Protein AF-A0A0G0FUD6-F1 (afdb_monomer_lite)

pLDDT: mean 80.54, std 16.47, range [39.62, 98.5]

Structure (mmCIF, N/CA/C/O backbone):
data_AF-A0A0G0FUD6-F1
#
_entry.id   AF-A0A0G0FUD6-F1
#
loop_
_atom_site.group_PDB
_atom_site.id
_atom_site.type_symbol
_atom_site.label_atom_id
_atom_site.label_alt_id
_atom_site.label_comp_id
_atom_site.label_asym_id
_atom_site.label_entity_id
_atom_site.label_seq_id
_atom_site.pdbx_PDB_ins_code
_atom_site.Cartn_x
_atom_site.Cartn_y
_atom_site.Cartn_z
_atom_site.occupancy
_atom_site.B_iso_or_equiv
_atom_site.auth_seq_id
_atom_site.auth_comp_id
_atom_site.auth_asym_id
_atom_site.auth_atom_id
_atom_site.pdbx_PDB_model_num
ATOM 1 N N . MET A 1 1 ? 39.508 23.503 26.042 1.00 62.53 1 MET A N 1
ATOM 2 C CA . MET A 1 1 ? 38.423 24.237 25.347 1.00 62.53 1 MET A CA 1
ATOM 3 C C . MET A 1 1 ? 38.529 25.715 25.708 1.00 62.53 1 MET A C 1
ATOM 5 O O . MET A 1 1 ? 38.562 26.025 26.890 1.00 62.53 1 MET A O 1
ATOM 9 N N . ASN A 1 2 ? 38.678 26.615 24.729 1.00 84.50 2 ASN A N 1
ATOM 10 C CA . ASN A 1 2 ? 38.959 28.038 24.988 1.00 84.50 2 ASN A CA 1
ATOM 11 C C . ASN A 1 2 ? 37.760 28.713 25.673 1.00 84.50 2 ASN A C 1
ATOM 13 O O . ASN A 1 2 ? 36.621 28.435 25.298 1.00 84.50 2 ASN A O 1
ATOM 17 N N . ARG A 1 3 ? 38.000 29.630 26.624 1.00 86.50 3 ARG A N 1
ATOM 18 C CA . ARG A 1 3 ? 36.929 30.328 27.372 1.00 86.50 3 ARG A CA 1
ATOM 19 C C . ARG A 1 3 ? 35.904 31.017 26.458 1.00 86.50 3 ARG A C 1
ATOM 21 O O . ARG A 1 3 ? 34.719 31.019 26.762 1.00 86.50 3 ARG A O 1
ATOM 28 N N . ILE A 1 4 ? 36.350 31.485 25.292 1.00 86.94 4 ILE A N 1
ATOM 29 C CA . ILE A 1 4 ? 35.501 32.062 24.240 1.00 86.94 4 ILE A CA 1
ATOM 30 C C . ILE A 1 4 ? 34.538 31.015 23.651 1.00 86.94 4 ILE A C 1
ATOM 32 O O . ILE A 1 4 ? 33.348 31.276 23.528 1.00 86.94 4 ILE A O 1
ATOM 36 N N . LYS A 1 5 ? 35.018 29.799 23.352 1.00 82.25 5 LYS A N 1
ATOM 37 C CA . LYS A 1 5 ? 34.173 28.713 22.821 1.00 82.25 5 LYS A CA 1
ATOM 38 C C . LYS A 1 5 ? 33.123 28.266 23.843 1.00 82.25 5 LYS A C 1
ATOM 40 O O . LYS A 1 5 ? 31.984 28.020 23.468 1.00 82.25 5 LYS A O 1
ATOM 45 N N . LEU A 1 6 ? 33.488 28.213 25.126 1.00 86.38 6 LEU A N 1
ATOM 46 C CA . LEU A 1 6 ? 32.552 27.874 26.203 1.00 86.38 6 LEU A CA 1
ATOM 47 C C . LEU A 1 6 ? 31.465 28.948 26.377 1.00 86.38 6 LEU A C 1
ATOM 49 O O . LEU A 1 6 ? 30.298 28.614 26.548 1.00 86.38 6 LEU A O 1
ATOM 53 N N . SER A 1 7 ? 31.831 30.229 26.272 1.00 85.31 7 SER A N 1
ATOM 54 C CA . SER A 1 7 ? 30.878 31.342 26.367 1.00 85.31 7 SER A CA 1
ATOM 55 C C . SER A 1 7 ? 29.882 31.366 25.201 1.00 85.31 7 SER A C 1
ATOM 57 O O . SER A 1 7 ? 28.694 31.575 25.430 1.00 85.31 7 SER A O 1
ATOM 59 N N . ILE A 1 8 ? 30.330 31.063 23.976 1.00 90.00 8 ILE A N 1
ATOM 60 C CA . ILE A 1 8 ? 29.449 30.960 22.800 1.00 90.00 8 ILE A CA 1
ATOM 61 C C . ILE A 1 8 ? 28.451 29.803 22.958 1.00 90.00 8 ILE A C 1
ATOM 63 O O . ILE A 1 8 ? 27.266 29.972 22.684 1.00 90.00 8 ILE A O 1
ATOM 67 N N . ILE A 1 9 ? 28.904 28.643 23.443 1.00 90.81 9 ILE A N 1
ATOM 68 C CA . ILE A 1 9 ? 28.031 27.479 23.663 1.00 90.81 9 ILE A CA 1
ATOM 69 C C . ILE A 1 9 ? 26.955 27.790 24.712 1.00 90.81 9 ILE A C 1
ATOM 71 O O . ILE A 1 9 ? 25.780 27.514 24.478 1.00 90.81 9 ILE A O 1
ATOM 75 N N . LEU A 1 10 ? 27.332 28.412 25.834 1.00 89.25 10 LEU A N 1
ATOM 76 C CA . LEU A 1 10 ? 26.381 28.807 26.879 1.00 89.25 10 LEU A CA 1
ATOM 77 C C . LEU A 1 10 ? 25.371 29.849 26.381 1.00 89.25 10 LEU A C 1
ATOM 79 O O . LEU A 1 10 ? 24.198 29.781 26.741 1.00 89.25 10 LEU A O 1
ATOM 83 N N . PHE A 1 11 ? 25.797 30.769 25.514 1.00 91.69 11 PHE A N 1
ATOM 84 C CA . PHE A 1 11 ? 24.904 31.750 24.903 1.00 91.69 11 PHE A CA 1
ATOM 85 C C . PHE A 1 11 ? 23.872 31.094 23.970 1.00 91.69 11 PHE A C 1
ATOM 87 O O . PHE A 1 11 ? 22.687 31.414 24.044 1.00 91.69 11 PHE A O 1
ATOM 94 N N . ILE A 1 12 ? 24.288 30.126 23.145 1.00 91.31 12 ILE A N 1
ATOM 95 C CA . ILE A 1 12 ? 23.383 29.381 22.250 1.00 91.31 12 ILE A CA 1
ATOM 96 C C . ILE A 1 12 ? 22.391 28.523 23.056 1.00 91.31 12 ILE A C 1
ATOM 98 O O . ILE A 1 12 ? 21.197 28.507 22.752 1.00 91.31 12 ILE A O 1
ATOM 102 N N . LEU A 1 13 ? 22.853 27.853 24.117 1.00 88.00 13 LEU A N 1
ATOM 103 C CA . LEU A 1 13 ? 21.988 27.103 25.040 1.00 88.00 13 LEU A CA 1
ATOM 104 C C . LEU A 1 13 ? 20.967 28.012 25.743 1.00 88.00 13 LEU A C 1
ATOM 106 O O . LEU A 1 13 ? 19.797 27.654 25.856 1.00 88.00 13 LEU A O 1
ATOM 110 N N . GLY A 1 14 ? 21.375 29.213 26.157 1.00 90.00 14 GLY A N 1
ATOM 111 C CA . GLY A 1 14 ? 20.461 30.200 26.736 1.00 90.00 14 GLY A CA 1
ATOM 112 C C . GLY A 1 14 ? 19.408 30.688 25.737 1.00 90.00 14 GLY A C 1
ATOM 113 O O . GLY A 1 14 ? 18.220 30.735 26.058 1.00 90.00 14 GLY A O 1
ATOM 114 N N . LEU A 1 15 ? 19.825 30.999 24.505 1.00 89.44 15 LEU A N 1
ATOM 115 C CA . LEU A 1 15 ? 18.929 31.505 23.463 1.00 89.44 15 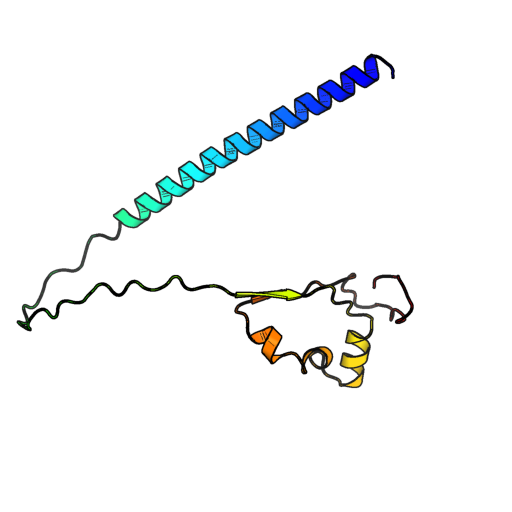LEU A CA 1
ATOM 116 C C . LEU A 1 15 ? 17.898 30.451 23.032 1.00 89.44 15 LEU A C 1
ATOM 118 O O . LEU A 1 15 ? 16.720 30.765 22.875 1.00 89.44 15 LEU A O 1
ATOM 122 N N . THR A 1 16 ? 18.321 29.193 22.889 1.00 85.62 16 THR A N 1
ATOM 123 C CA . THR A 1 16 ? 17.417 28.082 22.542 1.00 85.62 16 THR A CA 1
ATOM 124 C C . THR A 1 16 ? 16.378 27.826 23.632 1.00 85.62 16 THR A C 1
ATOM 126 O O . THR A 1 16 ? 15.201 27.645 23.318 1.00 85.62 16 THR A O 1
ATOM 129 N N . CYS A 1 17 ? 16.769 27.902 24.907 1.00 87.19 17 CYS A N 1
ATOM 130 C CA . CYS A 1 17 ? 15.845 27.756 26.032 1.00 87.19 17 CYS A CA 1
ATOM 131 C C . CYS A 1 17 ? 14.804 28.892 26.079 1.00 87.19 17 CYS A C 1
ATOM 133 O O . CYS A 1 17 ? 13.611 28.642 26.260 1.00 87.19 17 CYS A O 1
ATOM 135 N N . LEU A 1 18 ? 15.229 30.136 25.824 1.00 90.12 18 LEU A N 1
ATOM 136 C CA . LEU A 1 18 ? 14.340 31.303 25.802 1.00 90.12 18 LEU A CA 1
ATOM 137 C C . LEU A 1 18 ? 13.295 31.221 24.676 1.00 90.12 18 LEU A C 1
ATOM 139 O O . LEU A 1 18 ? 12.115 31.493 24.902 1.00 90.12 18 LEU A O 1
ATOM 143 N N . VAL A 1 19 ? 13.712 30.818 23.471 1.00 86.75 19 VAL A N 1
ATOM 144 C CA . VAL A 1 19 ? 12.794 30.635 22.333 1.00 86.75 19 VAL A CA 1
ATOM 145 C C . VAL A 1 19 ? 11.806 29.500 22.613 1.00 86.75 19 VAL A C 1
ATOM 147 O O . VAL A 1 19 ? 10.613 29.663 22.356 1.00 86.75 19 VAL A O 1
ATOM 150 N N . GLY A 1 20 ? 12.268 28.386 23.193 1.00 80.50 20 GLY A N 1
ATOM 151 C CA . GLY A 1 20 ? 11.404 27.268 23.586 1.00 80.50 20 GLY A CA 1
ATOM 152 C C . GLY A 1 20 ? 10.320 27.677 24.588 1.00 80.50 20 GLY A C 1
ATOM 153 O O . GLY A 1 20 ? 9.145 27.374 24.379 1.00 80.50 20 GLY A O 1
ATOM 154 N N . ALA A 1 21 ? 10.686 28.441 25.622 1.00 81.00 21 ALA A N 1
ATOM 155 C CA . ALA A 1 21 ? 9.734 28.956 26.607 1.00 81.00 21 ALA A CA 1
ATOM 156 C C . ALA A 1 21 ? 8.683 29.891 25.978 1.00 81.00 21 ALA A C 1
ATOM 158 O O . ALA A 1 21 ? 7.504 29.816 26.321 1.00 81.00 21 ALA A O 1
ATOM 159 N N . LEU A 1 22 ? 9.080 30.732 25.015 1.00 82.44 22 LEU A N 1
ATOM 160 C CA . LEU A 1 22 ? 8.158 31.638 24.323 1.00 82.44 22 LEU A CA 1
ATOM 161 C C . LEU A 1 22 ? 7.159 30.890 23.422 1.00 82.44 22 LEU A C 1
ATOM 163 O O . LEU A 1 22 ? 5.999 31.291 23.320 1.00 82.44 22 LEU A O 1
ATOM 167 N N . VAL A 1 23 ? 7.592 29.807 22.769 1.00 81.00 23 VAL A N 1
ATOM 168 C CA . VAL A 1 23 ? 6.718 28.966 21.933 1.00 81.00 23 VAL A CA 1
ATOM 169 C C . VAL A 1 23 ? 5.691 28.224 22.790 1.00 81.00 23 VAL A C 1
ATOM 171 O O . VAL A 1 23 ? 4.512 28.218 22.435 1.00 81.00 23 VAL A O 1
ATOM 174 N N . LEU A 1 24 ? 6.108 27.674 23.933 1.00 75.38 24 LEU A N 1
ATOM 175 C CA . LEU A 1 24 ? 5.204 27.010 24.880 1.00 75.38 24 LEU A CA 1
ATOM 176 C C . LEU A 1 24 ? 4.205 27.997 25.510 1.00 75.38 24 LEU A C 1
ATOM 178 O O . LEU A 1 24 ? 3.013 27.717 25.582 1.00 75.38 24 LEU A O 1
ATOM 182 N N . ALA A 1 25 ? 4.643 29.209 25.861 1.00 72.75 25 ALA A N 1
ATOM 183 C CA . ALA A 1 25 ? 3.728 30.238 26.363 1.00 72.75 25 ALA A CA 1
ATOM 184 C C . ALA A 1 25 ? 2.643 30.611 25.329 1.00 72.75 25 ALA A C 1
ATOM 186 O O . ALA A 1 25 ? 1.486 30.842 25.681 1.00 72.75 25 ALA A O 1
ATOM 187 N N . ARG A 1 26 ? 2.986 30.616 24.031 1.00 71.69 26 ARG A N 1
ATOM 188 C CA . ARG A 1 26 ? 2.014 30.857 22.952 1.00 71.69 26 ARG A CA 1
ATOM 189 C C . ARG A 1 26 ? 1.051 29.690 22.733 1.00 71.69 26 ARG A C 1
ATOM 1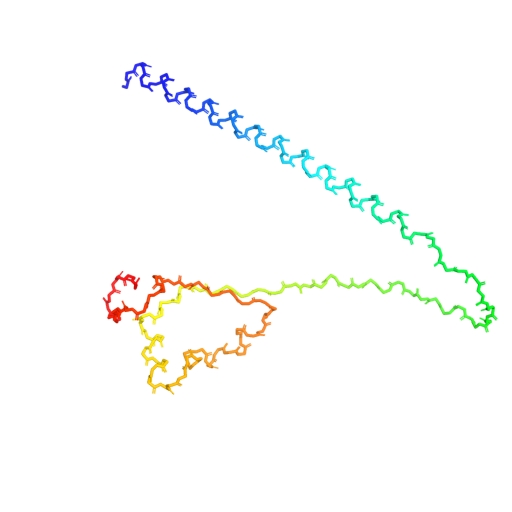91 O O . ARG A 1 26 ? -0.086 29.938 22.325 1.00 71.69 26 ARG A O 1
ATOM 198 N N . SER A 1 27 ? 1.469 28.444 22.974 1.00 66.50 27 SER A N 1
ATOM 199 C CA . SER A 1 27 ? 0.561 27.298 22.836 1.00 66.50 27 SER A CA 1
ATOM 200 C C . SER A 1 27 ? -0.549 27.329 23.881 1.00 66.50 27 SER A C 1
ATOM 202 O O . SER A 1 27 ? -1.707 27.097 23.533 1.00 66.50 27 SER A O 1
ATOM 204 N N . ASP A 1 28 ? -0.230 27.704 25.118 1.00 69.19 28 ASP A N 1
ATOM 205 C CA . ASP A 1 28 ? -1.204 27.720 26.213 1.00 69.19 28 ASP A CA 1
ATOM 206 C C . ASP A 1 28 ? -2.282 28.793 25.998 1.00 69.19 28 ASP A C 1
ATOM 208 O O . ASP A 1 28 ? -3.479 28.533 26.161 1.00 69.19 28 ASP A O 1
ATOM 212 N N . GLU A 1 29 ? -1.892 29.976 25.507 1.00 70.38 29 GLU A N 1
ATOM 213 C CA . GLU A 1 29 ? -2.842 31.024 25.117 1.00 70.38 29 GLU A CA 1
ATOM 214 C C . GLU A 1 29 ? -3.739 30.606 23.939 1.00 70.38 29 GLU A C 1
ATOM 216 O O . GLU A 1 29 ? -4.937 30.914 23.924 1.00 70.38 29 GLU A O 1
ATOM 221 N N . ALA A 1 30 ? -3.193 29.894 22.948 1.00 68.06 30 ALA A N 1
ATOM 222 C CA . ALA A 1 30 ? -3.964 29.406 21.805 1.00 68.06 30 ALA A CA 1
ATOM 223 C C . ALA A 1 30 ? -4.994 28.341 22.223 1.00 68.06 30 ALA A C 1
ATOM 225 O O . ALA A 1 30 ? -6.135 28.361 21.747 1.00 68.06 30 ALA A O 1
ATOM 226 N N . ILE A 1 31 ? -4.623 27.455 23.152 1.00 66.56 31 ILE A N 1
ATOM 227 C CA . ILE A 1 31 ? -5.514 26.437 23.722 1.00 66.56 31 ILE A CA 1
ATOM 228 C C . ILE A 1 31 ? -6.647 27.107 24.519 1.00 66.56 31 ILE A C 1
ATOM 230 O O . ILE A 1 31 ? -7.821 26.782 24.308 1.00 66.56 31 ILE A O 1
ATOM 234 N N . ALA A 1 32 ? -6.337 28.114 25.344 1.00 68.12 32 ALA A N 1
ATOM 235 C CA . ALA A 1 32 ? -7.341 28.855 26.114 1.00 68.12 32 ALA A CA 1
ATOM 236 C C . ALA A 1 32 ? -8.357 29.602 25.221 1.00 68.12 32 ALA A C 1
ATOM 238 O O . ALA A 1 32 ? -9.563 29.598 25.495 1.00 68.12 32 ALA A O 1
ATOM 239 N N . ARG A 1 33 ? -7.906 30.201 24.108 1.00 65.19 33 ARG A N 1
ATOM 240 C CA . ARG A 1 33 ? -8.799 30.865 23.134 1.00 65.19 33 ARG A CA 1
ATOM 241 C C . ARG A 1 33 ? -9.716 29.876 22.407 1.00 65.19 33 ARG A C 1
ATOM 243 O O . ARG A 1 33 ? -10.883 30.194 22.149 1.00 65.19 33 ARG A O 1
ATOM 250 N N . ARG A 1 34 ? -9.223 28.670 22.111 1.00 62.81 34 ARG A N 1
ATOM 251 C CA . ARG A 1 34 ? -10.000 27.614 21.444 1.00 62.81 34 ARG A CA 1
ATOM 252 C C . ARG A 1 34 ? -11.109 27.065 22.349 1.00 62.81 34 ARG A C 1
ATOM 254 O O . ARG A 1 34 ? -12.237 26.908 21.884 1.00 62.81 34 ARG A O 1
ATOM 261 N N . ALA A 1 35 ? -10.835 26.895 23.646 1.00 62.19 35 ALA A N 1
ATOM 262 C CA . ALA A 1 35 ? -11.835 26.477 24.633 1.00 62.19 35 ALA A CA 1
ATOM 263 C C . ALA A 1 35 ? -12.980 27.499 24.788 1.00 62.19 35 ALA A C 1
ATOM 265 O O . ALA A 1 35 ? -14.155 27.132 24.821 1.00 62.19 35 ALA A O 1
ATOM 266 N N . LYS A 1 36 ? -12.663 28.801 24.813 1.00 61.97 36 LYS A N 1
ATOM 267 C CA . LYS A 1 36 ? -13.673 29.866 24.965 1.00 61.97 36 LYS A CA 1
ATOM 268 C C . LYS A 1 36 ? -14.569 30.023 23.730 1.00 61.97 36 LYS A C 1
ATOM 270 O O . LYS A 1 36 ? -15.763 30.270 23.868 1.00 61.97 36 LYS A O 1
ATOM 275 N N . THR A 1 37 ? -14.007 29.827 22.535 1.00 58.31 37 THR A N 1
ATOM 276 C CA . THR A 1 37 ? -14.751 29.909 21.263 1.00 58.31 37 THR A CA 1
ATOM 277 C C . THR A 1 37 ? -15.731 28.742 21.103 1.00 58.31 37 THR A C 1
ATOM 279 O O . THR A 1 37 ? -16.861 28.950 20.670 1.00 58.31 37 THR A O 1
ATOM 282 N N . SER A 1 38 ? -15.345 27.532 21.529 1.00 57.69 38 SER A N 1
ATOM 283 C CA . SER A 1 38 ? -16.227 26.355 21.495 1.00 57.69 38 SER A CA 1
ATOM 284 C C . SER A 1 38 ? -17.450 26.508 22.408 1.00 57.69 38 SER A C 1
ATOM 286 O O . SER A 1 38 ? -18.539 26.074 22.047 1.00 57.69 38 SER A O 1
ATOM 288 N N . ASN A 1 39 ? -17.293 27.164 23.563 1.00 56.75 39 ASN A N 1
ATOM 289 C CA . ASN A 1 39 ? -18.396 27.371 24.504 1.00 56.75 39 ASN A CA 1
ATOM 290 C C . ASN A 1 39 ? -19.405 28.429 24.027 1.00 56.75 39 ASN A C 1
ATOM 292 O O . ASN A 1 39 ? -20.591 28.283 24.300 1.00 56.75 39 ASN A O 1
ATOM 296 N N . ASN A 1 40 ? -18.980 29.452 23.275 1.00 52.41 40 ASN A N 1
ATOM 297 C CA . ASN A 1 40 ? -19.908 30.457 22.738 1.00 52.41 40 ASN A CA 1
ATOM 298 C C . ASN A 1 40 ? -20.761 29.934 21.568 1.00 52.41 40 ASN A C 1
ATOM 300 O O . ASN A 1 40 ? -21.910 30.341 21.438 1.00 52.41 40 ASN A O 1
ATOM 304 N N . LEU A 1 41 ? -20.249 28.997 20.761 1.00 55.72 41 LEU A N 1
ATOM 305 C CA . LEU A 1 41 ? -21.004 28.388 19.654 1.00 55.72 41 LEU A CA 1
ATOM 306 C C . LEU A 1 41 ? -22.158 27.489 20.134 1.00 55.72 41 LEU A C 1
ATOM 308 O O . LEU A 1 41 ? -23.181 27.381 19.463 1.00 55.72 41 LEU A O 1
ATOM 312 N N . LEU A 1 42 ? -22.027 26.877 21.314 1.00 53.88 42 LEU A N 1
ATOM 313 C CA . LEU A 1 42 ? -23.074 26.033 21.905 1.00 53.88 42 LEU A CA 1
ATOM 314 C C . LEU A 1 42 ? -24.219 26.841 22.540 1.00 53.88 42 LEU A C 1
ATOM 316 O O . LEU A 1 42 ? -25.289 26.291 22.796 1.00 53.88 42 LEU A O 1
ATOM 320 N N . VAL A 1 43 ? -24.022 28.141 22.786 1.00 53.91 43 VAL A N 1
ATOM 321 C CA . VAL A 1 43 ? -25.041 29.011 23.400 1.00 53.91 43 VAL A CA 1
ATOM 322 C C . VAL A 1 43 ? -26.016 29.572 22.357 1.00 53.91 43 VAL A C 1
ATOM 324 O O . VAL A 1 43 ? -27.172 29.833 22.684 1.00 53.91 43 VAL A O 1
ATOM 327 N N . GLU A 1 44 ? -25.611 29.688 21.090 1.00 48.69 44 GLU A N 1
ATOM 328 C CA . GLU A 1 44 ? -26.426 30.333 20.048 1.00 48.69 44 GLU A CA 1
ATOM 329 C C . GLU A 1 44 ? -27.529 29.428 19.459 1.00 48.69 44 GLU A C 1
ATOM 331 O O . GLU A 1 44 ? -28.463 29.916 18.832 1.00 48.69 44 GLU A O 1
ATOM 336 N N . GLN A 1 45 ? -27.505 28.113 19.713 1.00 48.62 45 GLN A N 1
ATOM 337 C CA . GLN A 1 45 ? -28.494 27.171 19.155 1.00 48.62 45 GLN A CA 1
ATOM 338 C C . GLN A 1 45 ? -29.717 26.892 20.048 1.00 48.62 45 GLN A C 1
ATOM 340 O O . GLN A 1 45 ? -30.523 26.016 19.740 1.00 48.62 45 GLN A O 1
ATOM 345 N N . LYS A 1 46 ? -29.908 27.628 21.152 1.00 50.06 46 LYS A N 1
ATOM 346 C CA . LYS A 1 46 ? -30.996 27.357 22.115 1.00 50.06 46 LYS A CA 1
ATOM 347 C C . LYS A 1 46 ? -32.285 28.163 21.888 1.00 50.06 46 LYS A C 1
ATOM 349 O O . LYS A 1 46 ? -33.029 28.396 22.841 1.00 50.06 46 LYS A O 1
ATOM 354 N N . GLN A 1 47 ? -32.603 28.584 20.666 1.00 49.81 47 GLN A N 1
ATOM 355 C CA . GLN A 1 47 ? -33.905 29.203 20.398 1.00 49.81 47 GLN A CA 1
ATOM 356 C C . GLN A 1 47 ? -34.503 28.788 19.054 1.00 49.81 47 GLN A C 1
ATOM 358 O O . GLN A 1 47 ? -33.826 28.758 18.038 1.00 49.81 47 GLN A O 1
ATOM 363 N N . VAL A 1 48 ? -35.822 28.564 19.099 1.00 49.22 48 VAL A N 1
ATOM 364 C CA . VAL A 1 48 ? -36.763 28.232 18.016 1.00 49.22 48 VAL A CA 1
ATOM 365 C C . VAL A 1 48 ? -36.997 26.733 17.780 1.00 49.22 48 VAL A C 1
ATOM 367 O O . VAL A 1 48 ? -36.560 26.173 16.788 1.00 49.22 48 VAL A O 1
ATOM 370 N N . VAL A 1 49 ? -37.844 26.123 18.620 1.00 50.22 49 VAL A N 1
ATOM 371 C CA . VAL A 1 49 ? -38.985 25.335 18.113 1.00 50.22 49 VAL A CA 1
ATOM 372 C C . VAL A 1 49 ? -40.204 25.648 18.979 1.00 50.22 49 VAL A C 1
ATOM 374 O O . VAL A 1 49 ? -40.267 25.338 20.167 1.00 50.22 49 VAL A O 1
ATOM 377 N N . VAL A 1 50 ? -41.156 26.333 18.355 1.00 43.28 50 VAL A N 1
ATOM 378 C CA . VAL A 1 50 ? -42.456 26.723 18.896 1.00 43.28 50 VAL A CA 1
ATOM 379 C C . VAL A 1 50 ? -43.292 25.477 19.192 1.00 43.28 50 VAL A C 1
ATOM 381 O O . VAL A 1 50 ? -43.479 24.610 18.343 1.00 43.28 50 VAL A O 1
ATOM 384 N N . VAL A 1 51 ? -43.823 25.429 20.412 1.00 48.97 51 VAL A N 1
ATOM 385 C CA . VAL A 1 51 ? -44.769 24.431 20.914 1.00 48.97 51 VAL A CA 1
ATOM 386 C C . VAL A 1 51 ? -46.019 24.391 20.033 1.00 48.97 51 VAL A C 1
ATOM 388 O O . VAL A 1 51 ? -46.775 25.363 19.981 1.00 48.97 51 VAL A O 1
ATOM 391 N N . LYS A 1 52 ? -46.312 23.244 19.407 1.00 45.91 52 LYS A N 1
ATOM 392 C CA . LYS A 1 52 ? -47.695 22.910 19.052 1.00 45.91 52 LYS A CA 1
ATOM 393 C C . LYS A 1 52 ? -47.953 21.405 19.022 1.00 45.91 52 LYS A C 1
ATOM 395 O O . LYS A 1 52 ? -47.287 20.657 18.318 1.00 45.91 52 LYS A O 1
ATOM 400 N N . LYS A 1 53 ? -49.049 21.065 19.704 1.00 39.62 53 LYS A N 1
ATOM 401 C CA . LYS A 1 53 ? -49.822 19.816 19.708 1.00 39.62 53 LYS A CA 1
ATOM 402 C C . LYS A 1 53 ? -49.477 18.825 20.823 1.00 39.62 53 LYS A C 1
ATOM 404 O O . LYS A 1 53 ? -48.653 17.932 20.694 1.00 39.62 53 LYS A O 1
ATOM 409 N N . ILE A 1 54 ? -50.230 19.005 21.906 1.00 53.56 54 ILE A N 1
ATOM 410 C CA . ILE A 1 54 ? -50.507 18.030 22.957 1.00 53.56 54 ILE A CA 1
ATOM 411 C C . ILE A 1 54 ? -51.031 16.754 22.286 1.00 53.56 54 ILE A C 1
ATOM 413 O O . ILE A 1 54 ? -52.112 16.759 21.695 1.00 53.56 54 ILE A O 1
ATOM 417 N N . VAL A 1 55 ? -50.250 15.680 22.361 1.00 51.44 55 VAL A N 1
ATOM 418 C CA . VAL A 1 55 ? -50.717 14.309 22.153 1.00 51.44 55 VAL A CA 1
ATOM 419 C C . VAL A 1 55 ? -50.300 13.538 23.392 1.00 51.44 55 VAL A C 1
ATOM 421 O O . VAL A 1 55 ? -49.121 13.318 23.649 1.00 51.44 55 VAL A O 1
ATOM 424 N N . THR A 1 56 ? -51.300 13.199 24.194 1.00 52.31 56 THR A N 1
ATOM 425 C CA . THR A 1 56 ? -51.180 12.336 25.359 1.00 52.31 56 THR A CA 1
ATOM 426 C C . THR A 1 56 ? -50.802 10.935 24.890 1.00 52.31 56 THR A C 1
ATOM 428 O O . THR A 1 56 ? -51.653 10.175 24.437 1.00 52.31 56 THR A O 1
ATOM 431 N N . SER A 1 57 ? -49.529 10.584 25.013 1.00 54.41 57 SER A N 1
ATOM 432 C CA . SER A 1 57 ? -49.085 9.197 25.109 1.00 54.41 57 SER A CA 1
ATOM 433 C C . SER A 1 57 ? -48.103 9.120 26.264 1.00 54.41 57 SER A C 1
ATOM 435 O O . SER A 1 57 ? -47.153 9.899 26.323 1.00 54.41 57 SER A O 1
ATOM 437 N N . THR A 1 58 ? -48.393 8.222 27.198 1.00 48.44 58 THR A N 1
ATOM 438 C CA . THR A 1 58 ? -47.599 7.846 28.369 1.00 48.44 58 THR A CA 1
ATOM 439 C C . THR A 1 58 ? -46.095 8.032 28.131 1.00 48.44 58 THR A C 1
ATOM 441 O O . THR A 1 58 ? -45.587 7.469 27.158 1.00 48.44 58 THR A O 1
ATOM 444 N N . PRO A 1 59 ? -45.361 8.797 28.964 1.00 56.03 59 PRO A N 1
ATOM 445 C CA . PRO A 1 59 ? -43.927 8.937 28.784 1.00 56.03 59 PRO A CA 1
ATOM 446 C C . PRO A 1 59 ? -43.280 7.597 29.134 1.00 56.03 59 PRO A C 1
ATOM 448 O O . PRO A 1 59 ? -43.125 7.247 30.302 1.00 56.03 59 PRO A O 1
ATOM 451 N N . ALA A 1 60 ? -42.930 6.824 28.107 1.00 61.94 60 ALA A N 1
ATOM 452 C CA . ALA A 1 60 ? -41.918 5.797 28.250 1.00 61.94 60 ALA A CA 1
ATOM 453 C C . ALA A 1 60 ? -40.657 6.500 28.765 1.00 61.94 60 ALA A C 1
ATOM 455 O O . ALA A 1 60 ? -40.211 7.486 28.177 1.00 61.94 60 ALA A O 1
ATOM 456 N N . ILE A 1 61 ? -40.130 6.041 29.897 1.00 61.81 61 ILE A N 1
ATOM 457 C CA . ILE A 1 61 ? -38.854 6.509 30.431 1.00 61.81 61 ILE A CA 1
ATOM 458 C C . ILE A 1 61 ? -37.801 6.115 29.392 1.00 61.81 61 ILE A C 1
ATOM 460 O O . ILE A 1 61 ? -37.432 4.950 29.283 1.00 61.81 61 ILE A O 1
ATOM 464 N N . ILE A 1 62 ? -37.392 7.070 28.556 1.00 68.19 62 ILE A N 1
ATOM 465 C CA . ILE A 1 62 ? -36.280 6.895 27.625 1.00 68.19 62 ILE A CA 1
ATOM 466 C C . ILE A 1 62 ? -35.030 6.981 28.491 1.00 68.19 62 ILE A C 1
ATOM 468 O O . ILE A 1 62 ? -34.595 8.076 28.851 1.00 68.19 62 ILE A O 1
ATOM 472 N N . GLU A 1 63 ? -34.487 5.833 28.888 1.00 74.25 63 GLU A N 1
ATOM 473 C CA . GLU A 1 63 ? -33.153 5.805 29.478 1.00 74.25 63 GLU A CA 1
ATOM 474 C C . GLU A 1 63 ? -32.172 6.435 28.476 1.00 74.25 63 GLU A C 1
ATOM 476 O O . GLU A 1 63 ? -32.215 6.099 27.285 1.00 74.25 63 GLU A O 1
ATOM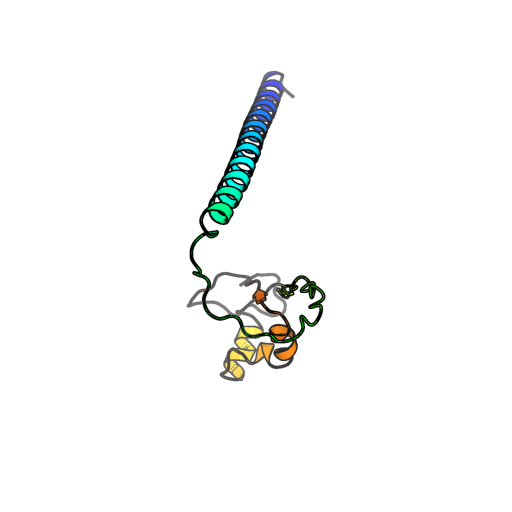 481 N N . PRO A 1 64 ? -31.317 7.382 28.904 1.00 69.75 64 PRO A N 1
ATOM 482 C CA . PRO A 1 64 ? -30.344 7.992 28.016 1.00 69.75 64 PRO A CA 1
ATOM 483 C C . PRO A 1 64 ? -29.385 6.904 27.534 1.00 69.75 64 PRO A C 1
ATOM 485 O O . PRO A 1 64 ? -28.527 6.432 28.278 1.00 69.75 64 PRO A O 1
ATOM 488 N N . LYS A 1 65 ? -29.542 6.494 26.273 1.00 74.62 65 LYS A N 1
ATOM 489 C CA . LYS A 1 65 ? -28.603 5.608 25.594 1.00 74.62 65 LYS A CA 1
ATOM 490 C C . LYS A 1 65 ? -27.286 6.365 25.455 1.00 74.62 65 LYS A C 1
ATOM 492 O O . LYS A 1 65 ? -27.154 7.230 24.595 1.00 74.62 65 LYS A O 1
ATOM 497 N N . VAL A 1 66 ? -26.342 6.074 26.345 1.00 77.50 66 VAL A N 1
ATOM 498 C CA . VAL A 1 66 ? -24.965 6.554 26.241 1.00 77.50 66 VAL A CA 1
ATOM 499 C C . VAL A 1 66 ? -24.399 5.960 24.954 1.00 77.50 66 VAL A C 1
ATOM 501 O O . VAL A 1 66 ? -24.179 4.754 24.871 1.00 77.50 66 VAL A O 1
ATOM 504 N N . GLU A 1 67 ? -24.259 6.780 23.914 1.00 79.38 67 GLU A N 1
ATOM 505 C CA . GLU A 1 67 ? -23.591 6.356 22.687 1.00 79.38 67 GLU A CA 1
ATOM 506 C C . GLU A 1 67 ? -22.123 6.100 23.016 1.00 79.38 67 GLU A C 1
ATOM 508 O O . GLU A 1 67 ? -21.411 6.995 23.477 1.00 79.38 67 GLU A O 1
ATOM 513 N N . GLU A 1 68 ? -21.683 4.855 22.834 1.00 82.19 68 GLU A N 1
ATOM 514 C CA . GLU A 1 68 ? -20.282 4.516 23.038 1.00 82.19 68 GLU A CA 1
ATOM 515 C C . GLU A 1 68 ? -19.398 5.342 22.095 1.00 82.19 68 GLU A C 1
ATOM 517 O O . GLU A 1 68 ? -19.768 5.576 20.937 1.00 82.19 68 GLU A O 1
ATOM 522 N N . PRO A 1 69 ? -18.228 5.802 22.570 1.00 82.12 69 PRO A N 1
ATOM 523 C CA . PRO A 1 69 ? -17.329 6.595 21.752 1.00 82.12 69 PRO A CA 1
ATOM 524 C C . PRO A 1 69 ? -16.919 5.791 20.517 1.00 82.12 69 PRO A C 1
ATOM 526 O O . PRO A 1 69 ? -16.307 4.729 20.617 1.00 82.12 69 PRO A O 1
ATOM 529 N N . LYS A 1 70 ? -17.251 6.314 19.333 1.00 90.06 70 LYS A N 1
ATOM 530 C CA . LYS A 1 70 ? -16.889 5.688 18.063 1.00 90.06 70 LYS A CA 1
ATOM 531 C C . LYS A 1 70 ? -15.366 5.686 17.914 1.00 90.06 70 LYS A C 1
ATOM 533 O O . LYS A 1 70 ? -14.752 6.743 17.772 1.00 90.06 70 LYS A O 1
ATOM 538 N N . SER A 1 71 ? -14.759 4.504 17.948 1.00 91.38 71 SER A N 1
ATOM 539 C CA . SER A 1 71 ? -13.331 4.335 17.682 1.00 91.38 71 SER A CA 1
ATOM 540 C C . SER A 1 71 ? -13.031 4.551 16.199 1.00 91.38 71 SER A C 1
ATOM 542 O O . SER A 1 71 ? -13.799 4.100 15.350 1.00 91.38 71 SER A O 1
ATOM 544 N N . LEU A 1 72 ? -11.900 5.192 15.902 1.00 96.19 72 LEU A N 1
ATOM 545 C CA . LEU A 1 72 ? -11.356 5.327 14.552 1.00 96.19 72 LEU A CA 1
ATOM 546 C C . LEU A 1 72 ? -10.104 4.453 14.434 1.00 96.19 72 LEU A C 1
ATOM 548 O O . LEU A 1 72 ? -9.206 4.535 15.275 1.00 96.19 72 LEU A O 1
ATOM 552 N N . SER A 1 73 ? -10.056 3.614 13.409 1.00 97.38 73 SER A N 1
ATOM 553 C CA . SER A 1 73 ? -9.006 2.621 13.195 1.00 97.38 73 SER A CA 1
ATOM 554 C C . SER A 1 73 ? -8.051 3.035 12.076 1.00 97.38 73 SER A C 1
ATOM 556 O O . SER A 1 73 ? -8.458 3.570 11.045 1.00 97.38 73 SER A O 1
ATOM 558 N N . PHE A 1 74 ? -6.760 2.771 12.285 1.00 98.19 74 PHE A N 1
ATOM 559 C CA . PHE A 1 74 ? -5.698 3.101 11.340 1.00 98.19 74 PHE A CA 1
ATOM 560 C C . PHE A 1 74 ? -4.786 1.900 11.103 1.00 98.19 74 PHE A C 1
ATOM 562 O O . PHE A 1 74 ? -4.435 1.194 12.050 1.00 98.19 74 PHE A O 1
ATOM 569 N N . ILE A 1 75 ? -4.335 1.725 9.863 1.00 98.50 75 ILE A N 1
ATOM 570 C CA . ILE A 1 75 ? -3.230 0.829 9.509 1.00 98.50 75 ILE A CA 1
ATOM 571 C C . ILE A 1 75 ? -2.096 1.667 8.929 1.00 98.50 75 ILE A C 1
ATOM 573 O O . ILE A 1 75 ? -2.293 2.431 7.989 1.00 98.50 75 ILE A O 1
ATOM 577 N N . PHE A 1 76 ? -0.894 1.493 9.471 1.00 97.88 76 PHE A N 1
ATOM 578 C CA . PHE A 1 76 ? 0.337 2.045 8.914 1.00 97.88 76 PHE A CA 1
ATOM 579 C C . PHE A 1 76 ? 1.161 0.901 8.343 1.00 97.88 76 PHE A C 1
ATOM 581 O O . PHE A 1 76 ? 1.392 -0.101 9.025 1.00 97.88 76 PHE A O 1
ATOM 588 N N . THR A 1 77 ? 1.600 1.034 7.097 1.00 96.25 77 THR A N 1
ATOM 589 C CA . THR A 1 77 ? 2.536 0.076 6.505 1.00 96.25 77 THR A CA 1
ATOM 590 C C . THR A 1 77 ? 3.976 0.506 6.762 1.00 96.25 77 THR A C 1
ATOM 592 O O . THR A 1 77 ? 4.254 1.662 7.076 1.00 96.25 77 THR A O 1
ATOM 595 N N . GLY A 1 78 ? 4.905 -0.430 6.578 1.00 93.81 78 GLY A N 1
ATOM 596 C CA . GLY A 1 78 ? 6.311 -0.087 6.387 1.00 93.81 78 GLY A CA 1
ATOM 597 C C . GLY A 1 78 ? 6.577 0.447 4.979 1.00 93.81 78 GLY A C 1
ATOM 598 O O . GLY A 1 78 ? 5.648 0.777 4.234 1.00 93.81 78 GLY A O 1
ATOM 599 N N . ASP A 1 79 ? 7.855 0.474 4.629 1.00 92.75 79 ASP A N 1
ATOM 600 C CA . ASP A 1 79 ? 8.367 1.008 3.373 1.00 92.75 79 ASP A CA 1
ATOM 601 C C . ASP A 1 79 ? 7.872 0.229 2.149 1.00 92.75 79 ASP A C 1
ATOM 603 O O . ASP A 1 79 ? 8.028 -0.990 2.024 1.00 92.75 79 ASP A O 1
ATOM 607 N N . ILE A 1 80 ? 7.291 0.960 1.206 1.00 93.44 80 ILE A N 1
ATOM 608 C CA . ILE A 1 80 ? 6.834 0.472 -0.087 1.00 93.44 80 ILE A CA 1
ATOM 609 C C . ILE A 1 80 ? 7.815 0.997 -1.129 1.00 93.44 80 ILE A C 1
ATOM 611 O O . ILE A 1 80 ? 7.702 2.115 -1.632 1.00 93.44 80 ILE A O 1
ATOM 615 N N . MET A 1 81 ? 8.786 0.158 -1.469 1.00 91.50 81 MET A N 1
ATOM 616 C CA . MET A 1 81 ? 9.736 0.428 -2.544 1.00 91.50 81 MET A CA 1
ATOM 617 C C . MET A 1 81 ? 9.127 0.037 -3.893 1.00 91.50 81 MET A C 1
ATOM 619 O O . MET A 1 81 ? 9.180 -1.129 -4.303 1.00 91.50 81 MET A O 1
ATOM 623 N N . LEU A 1 82 ? 8.557 1.018 -4.595 1.00 91.94 82 LEU A N 1
ATOM 624 C CA . LEU A 1 82 ? 7.840 0.786 -5.853 1.0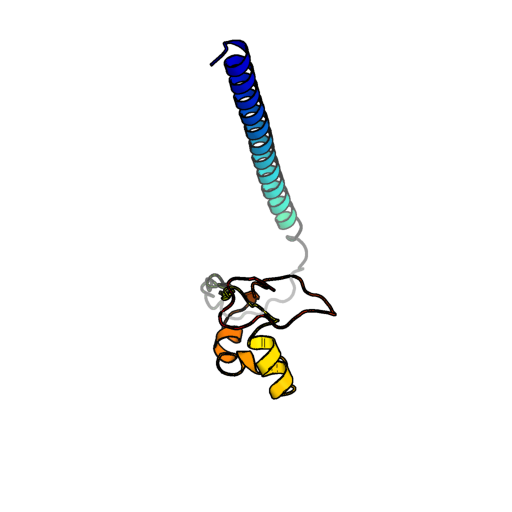0 91.94 82 LEU A CA 1
ATOM 625 C C . LEU A 1 82 ? 8.747 0.183 -6.937 1.00 91.94 82 LEU A C 1
ATOM 627 O O . LEU A 1 82 ? 8.364 -0.801 -7.556 1.00 91.94 82 LEU A O 1
ATOM 631 N N . ALA A 1 83 ? 9.982 0.669 -7.101 1.00 91.00 83 ALA A N 1
ATOM 632 C CA . ALA A 1 83 ? 10.903 0.247 -8.170 1.00 91.00 83 ALA A CA 1
ATOM 633 C C . ALA A 1 83 ? 11.567 -1.139 -7.977 1.00 91.00 83 ALA A C 1
ATOM 635 O O . ALA A 1 83 ? 12.566 -1.456 -8.633 1.00 91.00 83 ALA A O 1
ATOM 636 N N . ARG A 1 84 ? 11.055 -1.958 -7.050 1.00 90.62 84 ARG A N 1
ATOM 637 C CA . ARG A 1 84 ? 11.526 -3.327 -6.787 1.00 90.62 84 ARG A CA 1
ATOM 638 C C . ARG A 1 84 ? 10.478 -4.348 -7.231 1.00 90.62 84 ARG A C 1
ATOM 640 O O . ARG A 1 84 ? 9.985 -4.325 -8.355 1.00 90.62 84 ARG A O 1
ATOM 647 N N . HIS A 1 85 ? 10.150 -5.286 -6.347 1.00 91.00 85 HIS A N 1
ATOM 648 C CA . HIS A 1 85 ? 9.259 -6.392 -6.650 1.00 91.00 85 HIS A CA 1
ATOM 649 C C . HIS A 1 85 ? 7.808 -5.942 -6.857 1.00 91.00 85 HIS A C 1
ATOM 651 O O . HIS A 1 85 ? 7.081 -6.615 -7.579 1.00 91.00 85 HIS A O 1
ATOM 657 N N . VAL A 1 86 ? 7.409 -4.803 -6.276 1.00 93.25 86 VAL A N 1
ATOM 658 C CA . VAL A 1 86 ? 6.088 -4.195 -6.495 1.00 93.25 86 VAL A CA 1
ATOM 659 C C . VAL A 1 86 ? 5.904 -3.896 -7.983 1.00 93.25 86 VAL A C 1
ATOM 661 O O . VAL A 1 86 ? 5.036 -4.502 -8.601 1.00 93.25 86 VAL A O 1
ATOM 664 N N . ASP A 1 87 ? 6.792 -3.101 -8.589 1.00 91.75 87 ASP A N 1
ATOM 665 C CA . ASP A 1 87 ? 6.761 -2.808 -10.027 1.00 91.75 87 ASP A CA 1
ATOM 666 C C . ASP A 1 87 ? 6.827 -4.067 -10.904 1.00 91.75 87 ASP A C 1
ATOM 668 O O . ASP A 1 87 ? 6.071 -4.206 -11.867 1.00 91.75 87 ASP A O 1
ATOM 672 N N . PHE A 1 88 ? 7.708 -5.015 -10.564 1.00 92.06 88 PHE A N 1
ATOM 673 C CA . PHE A 1 88 ? 7.817 -6.270 -11.312 1.00 92.06 88 PHE A CA 1
ATOM 674 C C . PHE A 1 88 ? 6.483 -7.028 -11.349 1.00 92.06 88 PHE A C 1
ATOM 676 O O . PHE A 1 88 ? 6.056 -7.495 -12.409 1.00 92.06 88 PHE A O 1
ATOM 683 N N . LEU A 1 89 ? 5.823 -7.153 -10.197 1.00 95.06 89 LEU A N 1
ATOM 684 C CA . LEU A 1 89 ? 4.545 -7.839 -10.072 1.00 95.06 89 LEU A CA 1
ATOM 685 C C . LEU A 1 89 ? 3.410 -7.062 -10.749 1.00 95.06 89 LEU A C 1
ATOM 687 O O . LEU A 1 89 ? 2.614 -7.686 -11.458 1.00 95.06 89 LEU A O 1
ATOM 691 N N . SER A 1 90 ? 3.370 -5.736 -10.605 1.00 95.25 90 SER A N 1
ATOM 692 C CA . SER A 1 90 ? 2.401 -4.873 -11.285 1.00 95.25 90 SER A CA 1
ATOM 693 C C . SER A 1 90 ? 2.478 -5.018 -12.803 1.00 95.25 90 SER A C 1
ATOM 695 O O . SER A 1 90 ? 1.487 -5.327 -13.465 1.00 95.25 90 SER A O 1
ATOM 697 N N . LYS A 1 91 ? 3.680 -4.908 -13.379 1.00 94.25 91 LYS A N 1
ATOM 698 C CA . LYS A 1 91 ? 3.885 -5.038 -14.831 1.00 94.25 91 LYS A CA 1
ATOM 699 C C . LYS A 1 91 ? 3.582 -6.437 -15.344 1.00 94.25 91 LYS A C 1
ATOM 701 O O . LYS A 1 91 ? 2.965 -6.586 -16.398 1.00 94.25 91 LYS A O 1
ATOM 706 N N . LYS A 1 92 ? 4.020 -7.469 -14.614 1.00 96.50 92 LYS A N 1
ATOM 707 C CA . LYS A 1 92 ? 3.802 -8.868 -15.005 1.00 96.50 92 LYS A CA 1
ATOM 708 C C . LYS A 1 92 ? 2.315 -9.225 -15.016 1.00 96.50 92 LYS A C 1
ATOM 710 O O . LYS A 1 92 ? 1.882 -9.967 -15.895 1.00 96.50 92 LYS A O 1
ATOM 715 N N . SER A 1 93 ? 1.556 -8.713 -14.052 1.00 97.44 93 SER A N 1
ATOM 716 C CA . SER A 1 93 ? 0.109 -8.933 -13.943 1.00 97.44 93 SER A CA 1
ATOM 717 C C . SER A 1 93 ? -0.727 -7.964 -14.785 1.00 97.44 93 SER A C 1
ATOM 719 O O . SER A 1 93 ? -1.885 -8.266 -15.059 1.00 97.44 93 SER A O 1
ATOM 721 N N . LYS A 1 94 ? -0.139 -6.845 -15.235 1.00 97.56 94 LYS A N 1
ATOM 722 C CA . LYS A 1 94 ? -0.840 -5.694 -15.829 1.00 97.56 94 LYS A CA 1
ATOM 723 C C . LYS A 1 94 ? -1.875 -5.077 -14.875 1.00 97.56 94 LYS A C 1
ATOM 725 O O . LYS A 1 94 ? -2.883 -4.544 -15.331 1.00 97.56 94 LYS A O 1
ATOM 730 N N . ASP A 1 95 ? -1.619 -5.162 -13.571 1.00 97.50 95 ASP A N 1
ATOM 731 C CA . ASP A 1 95 ? -2.485 -4.652 -12.509 1.00 97.50 95 ASP A CA 1
ATOM 732 C C . ASP A 1 95 ? -1.640 -4.134 -11.335 1.00 97.50 95 ASP A C 1
ATOM 734 O O . ASP A 1 95 ? -0.963 -4.895 -10.646 1.00 97.50 95 ASP A O 1
ATOM 738 N N . GLU A 1 96 ? -1.707 -2.828 -11.079 1.00 94.88 96 GLU A N 1
ATOM 739 C CA . GLU A 1 96 ? -0.977 -2.177 -9.984 1.00 94.88 96 GLU A CA 1
ATOM 740 C C . GLU A 1 96 ? -1.425 -2.641 -8.590 1.00 94.88 96 GLU A C 1
ATOM 742 O O . GLU A 1 96 ? -0.664 -2.548 -7.625 1.00 94.88 96 GLU A O 1
ATOM 747 N N . ALA A 1 97 ? -2.646 -3.167 -8.458 1.00 95.94 97 ALA A N 1
ATOM 748 C CA . ALA A 1 97 ? -3.145 -3.695 -7.192 1.00 95.94 97 ALA A CA 1
ATOM 749 C C . ALA A 1 97 ? -2.633 -5.114 -6.901 1.00 95.94 97 ALA A C 1
ATOM 751 O O . ALA A 1 97 ? -2.695 -5.562 -5.750 1.00 95.94 97 ALA A O 1
ATOM 752 N N . TYR A 1 98 ? -2.107 -5.819 -7.911 1.00 98.00 98 TYR A N 1
ATOM 753 C CA . TYR A 1 98 ? -1.712 -7.225 -7.816 1.00 98.00 98 TYR A CA 1
ATOM 754 C C . TYR A 1 98 ? -0.809 -7.561 -6.616 1.00 98.00 98 TYR A C 1
ATOM 756 O O . TYR A 1 98 ? -1.087 -8.560 -5.942 1.00 98.00 98 TYR A O 1
ATOM 764 N N . PRO A 1 99 ? 0.224 -6.759 -6.273 1.00 96.44 99 PRO A N 1
ATOM 765 C CA . PRO A 1 99 ? 1.089 -7.040 -5.124 1.00 96.44 99 PRO A CA 1
ATOM 766 C C . PRO A 1 99 ? 0.339 -7.108 -3.784 1.00 96.44 99 PRO A C 1
ATOM 768 O O . PRO A 1 99 ? 0.813 -7.752 -2.849 1.00 96.44 99 PRO A O 1
ATOM 771 N N . PHE A 1 100 ? -0.839 -6.486 -3.695 1.00 97.06 100 PHE A N 1
ATOM 772 C CA . PHE A 1 100 ? -1.598 -6.313 -2.456 1.00 97.06 100 PHE A CA 1
ATOM 773 C C . PHE A 1 100 ? -2.873 -7.163 -2.392 1.00 97.06 100 PHE A C 1
ATOM 775 O O . PHE A 1 100 ? -3.487 -7.249 -1.331 1.00 97.06 100 PHE A O 1
ATOM 782 N N . LEU A 1 101 ? -3.274 -7.834 -3.481 1.00 97.56 101 LEU A N 1
ATOM 783 C CA . LEU A 1 101 ? -4.564 -8.540 -3.554 1.00 97.56 101 LEU A CA 1
ATOM 784 C C . LEU A 1 101 ? -4.761 -9.574 -2.440 1.00 97.56 101 LEU A C 1
ATOM 786 O O . LEU A 1 101 ? -5.858 -9.696 -1.905 1.00 97.56 101 LEU A O 1
ATOM 790 N N . LYS A 1 102 ? -3.696 -10.282 -2.048 1.00 97.75 102 LYS A N 1
ATOM 791 C CA . LYS A 1 102 ? -3.756 -11.307 -0.991 1.00 97.75 102 LYS A CA 1
ATOM 792 C C . LYS A 1 102 ? -3.964 -10.741 0.418 1.00 97.75 102 LYS A C 1
ATOM 794 O O . LYS A 1 102 ? -4.324 -11.497 1.310 1.00 97.75 102 LYS A O 1
ATOM 799 N N . ILE A 1 103 ? -3.712 -9.448 0.619 1.00 97.19 103 ILE A N 1
ATOM 800 C CA . ILE A 1 103 ? -3.850 -8.753 1.909 1.00 97.19 103 ILE A CA 1
ATOM 801 C C . ILE A 1 103 ? -4.878 -7.617 1.849 1.00 97.19 103 ILE A C 1
ATOM 803 O O . ILE A 1 103 ? -5.000 -6.845 2.796 1.00 97.19 103 ILE A O 1
ATOM 807 N N . LYS A 1 104 ? -5.624 -7.508 0.745 1.00 97.62 104 LYS A N 1
ATOM 808 C CA . LYS A 1 104 ? -6.587 -6.432 0.497 1.00 97.62 104 LYS A CA 1
ATOM 809 C C . LYS A 1 104 ? -7.614 -6.310 1.623 1.00 97.62 104 LYS A C 1
ATOM 811 O O . LYS A 1 104 ? -7.897 -5.199 2.055 1.00 97.62 104 LYS A O 1
ATOM 816 N N . ASP A 1 105 ? -8.152 -7.429 2.099 1.00 98.25 105 ASP A N 1
ATOM 817 C CA . ASP A 1 105 ? -9.192 -7.417 3.134 1.00 98.25 105 ASP A CA 1
ATOM 818 C C . ASP A 1 105 ? -8.659 -6.886 4.468 1.00 98.25 105 ASP A C 1
ATOM 820 O O . ASP A 1 105 ? -9.352 -6.139 5.148 1.00 98.25 105 ASP A O 1
ATOM 824 N N . PHE A 1 106 ? -7.398 -7.185 4.796 1.00 98.25 106 PHE A N 1
ATOM 825 C CA . PHE A 1 106 ? -6.722 -6.609 5.957 1.00 98.25 106 PHE A CA 1
ATOM 826 C C . PHE A 1 106 ? -6.474 -5.107 5.774 1.00 98.25 106 PHE A C 1
ATOM 828 O O . PHE A 1 106 ? -6.808 -4.319 6.647 1.00 98.25 106 PHE A O 1
ATOM 835 N N . LEU A 1 107 ? -5.949 -4.680 4.621 1.00 97.62 107 LEU A N 1
ATOM 836 C CA . LEU A 1 107 ? -5.722 -3.252 4.354 1.00 97.62 107 LEU A CA 1
ATOM 837 C C . LEU A 1 107 ? -7.026 -2.436 4.343 1.00 97.62 107 LEU A C 1
ATOM 839 O O . LEU A 1 107 ? -6.990 -1.241 4.619 1.00 97.62 107 LEU A O 1
ATOM 843 N N . ASN A 1 108 ? -8.164 -3.066 4.047 1.00 97.44 108 ASN A N 1
ATOM 844 C CA . ASN A 1 108 ? -9.486 -2.439 4.065 1.00 97.44 108 ASN A CA 1
ATOM 845 C C . ASN A 1 108 ? -10.238 -2.623 5.392 1.00 97.44 108 ASN A C 1
ATOM 847 O O . ASN A 1 108 ? -11.364 -2.146 5.507 1.00 97.44 108 ASN A O 1
ATOM 851 N N . SER A 1 109 ? -9.668 -3.321 6.382 1.00 97.69 109 SER A N 1
ATOM 852 C CA . SER A 1 109 ? -10.347 -3.541 7.664 1.00 97.69 109 SER A CA 1
ATOM 853 C C . SER A 1 109 ? -10.289 -2.327 8.592 1.00 97.69 109 SER A C 1
ATOM 855 O O . SER A 1 109 ? -10.959 -2.329 9.621 1.00 97.69 109 SER A O 1
ATOM 857 N N . ALA A 1 110 ? -9.462 -1.330 8.267 1.00 97.81 110 ALA A N 1
ATOM 858 C CA . ALA A 1 110 ? -9.367 -0.071 8.993 1.00 97.81 110 ALA A CA 1
ATOM 859 C C . ALA A 1 110 ? -10.084 1.061 8.251 1.00 97.81 110 ALA A C 1
ATOM 861 O O . ALA A 1 110 ? -10.230 1.025 7.030 1.00 97.81 110 ALA A O 1
ATOM 862 N N . ASP A 1 111 ? -10.474 2.098 8.992 1.00 98.06 111 ASP A N 1
ATOM 863 C CA . ASP A 1 111 ? -11.084 3.299 8.417 1.00 98.06 111 ASP A CA 1
ATOM 864 C C . ASP A 1 111 ? -10.097 4.034 7.500 1.00 98.06 111 ASP A C 1
ATOM 866 O O . ASP A 1 111 ? -10.490 4.601 6.479 1.00 98.06 111 ASP A O 1
ATOM 870 N N . ILE A 1 112 ? -8.808 4.039 7.868 1.00 98.06 112 ILE A N 1
ATOM 871 C CA . ILE A 1 112 ? -7.739 4.686 7.104 1.00 98.06 112 ILE A CA 1
ATOM 872 C C . ILE A 1 112 ? -6.490 3.797 7.076 1.00 98.06 112 ILE A C 1
ATOM 874 O O . ILE A 1 112 ? -5.951 3.421 8.116 1.00 98.06 112 ILE A O 1
ATOM 878 N N . THR A 1 113 ? -5.965 3.555 5.877 1.00 97.94 113 THR A N 1
ATOM 879 C CA . THR A 1 113 ? -4.679 2.879 5.667 1.00 97.94 113 THR A CA 1
ATOM 880 C C . THR A 1 113 ? -3.677 3.839 5.039 1.00 97.94 113 THR A C 1
ATOM 882 O O . THR A 1 113 ? -3.954 4.457 4.012 1.00 97.94 113 THR A O 1
ATOM 885 N N . ILE A 1 114 ? -2.508 3.974 5.665 1.00 97.88 114 ILE A N 1
ATOM 886 C CA . ILE A 1 114 ? -1.437 4.892 5.273 1.00 97.88 114 ILE A CA 1
ATOM 887 C C . ILE A 1 114 ? -0.230 4.069 4.831 1.00 97.88 114 ILE A C 1
ATOM 889 O O . ILE A 1 114 ? 0.352 3.317 5.615 1.00 97.88 114 ILE A O 1
ATOM 893 N N . GLY A 1 115 ? 0.135 4.228 3.559 1.00 95.00 115 GLY A N 1
ATOM 894 C CA . GLY A 1 115 ? 1.311 3.605 2.965 1.00 95.00 115 GLY A CA 1
ATOM 895 C C . GLY A 1 115 ? 2.546 4.497 3.066 1.00 95.00 115 GLY A C 1
ATOM 896 O O . GLY A 1 115 ? 2.479 5.656 2.654 1.00 95.00 115 GLY A O 1
ATOM 897 N N . ASN A 1 116 ? 3.670 3.972 3.560 1.00 94.88 116 ASN A N 1
ATOM 898 C CA . ASN A 1 116 ? 4.946 4.686 3.487 1.00 94.88 116 ASN A CA 1
ATOM 899 C C . ASN A 1 116 ? 5.624 4.398 2.144 1.00 94.88 116 ASN A C 1
ATOM 901 O O . ASN A 1 116 ? 5.996 3.259 1.887 1.00 94.88 116 ASN A O 1
ATOM 905 N N . LEU A 1 117 ? 5.781 5.396 1.277 1.00 92.81 117 LEU A N 1
ATOM 906 C CA . LEU A 1 117 ? 6.500 5.217 0.014 1.00 92.81 117 LEU A CA 1
ATOM 907 C C . LEU A 1 117 ? 7.985 5.503 0.223 1.00 92.81 117 LEU A C 1
ATOM 909 O O . LEU A 1 117 ? 8.347 6.568 0.720 1.00 92.81 117 LEU A O 1
ATOM 913 N N . GLU A 1 118 ? 8.837 4.573 -0.200 1.00 90.88 118 GLU A N 1
ATOM 914 C CA . GLU A 1 118 ? 10.284 4.742 -0.127 1.00 90.88 118 GLU A CA 1
ATOM 915 C C . GLU A 1 118 ? 10.882 4.971 -1.519 1.00 90.88 118 GLU A C 1
ATOM 917 O O . GLU A 1 118 ? 10.599 4.243 -2.474 1.00 90.88 118 GLU A O 1
ATOM 922 N N . GLY A 1 119 ? 11.724 6.001 -1.614 1.00 86.31 119 GLY A N 1
ATOM 923 C CA . GLY A 1 119 ? 12.311 6.487 -2.860 1.00 86.31 119 GLY A CA 1
ATOM 924 C C . GLY A 1 119 ? 11.458 7.544 -3.580 1.00 86.31 119 GLY A C 1
ATOM 925 O O . GLY A 1 119 ? 10.289 7.759 -3.251 1.00 86.31 119 GLY A O 1
ATOM 926 N N . PRO A 1 120 ? 12.032 8.261 -4.559 1.00 84.38 120 PRO A N 1
ATOM 927 C CA . PRO A 1 120 ? 11.343 9.304 -5.291 1.00 84.38 120 PRO A CA 1
ATOM 928 C C . PRO A 1 120 ? 10.394 8.702 -6.335 1.00 84.38 120 PRO A C 1
ATOM 930 O O . PRO A 1 120 ? 10.729 7.772 -7.068 1.00 84.38 120 PRO A O 1
ATOM 933 N N . ILE A 1 121 ? 9.208 9.295 -6.467 1.00 87.88 121 ILE A N 1
ATOM 934 C CA . ILE A 1 121 ? 8.267 8.955 -7.537 1.00 87.88 121 ILE A CA 1
ATOM 935 C C . ILE A 1 121 ? 8.708 9.694 -8.803 1.00 87.88 121 ILE A C 1
ATOM 937 O O . ILE A 1 121 ? 8.488 10.898 -8.944 1.00 87.88 121 ILE A O 1
ATOM 941 N N . VAL A 1 122 ? 9.353 8.980 -9.726 1.00 88.19 122 VAL A N 1
ATOM 942 C CA . VAL A 1 122 ? 9.879 9.543 -10.978 1.00 88.19 122 VAL A CA 1
ATOM 943 C C . VAL A 1 122 ? 9.432 8.735 -12.189 1.00 88.19 122 VAL A C 1
ATOM 945 O O . VAL A 1 122 ? 9.259 7.523 -12.124 1.00 88.19 122 VAL A O 1
ATOM 948 N N . LYS A 1 123 ? 9.283 9.409 -13.335 1.00 86.81 123 LYS A N 1
ATOM 949 C CA . LYS A 1 123 ? 8.872 8.765 -14.594 1.00 86.81 123 LYS A CA 1
ATOM 950 C C . LYS A 1 123 ? 9.927 7.789 -15.132 1.00 86.81 123 LYS A C 1
ATOM 952 O O . LYS A 1 123 ? 9.573 6.735 -15.643 1.00 86.81 123 LYS A O 1
ATOM 957 N N . ASN A 1 124 ? 11.207 8.139 -15.001 1.00 86.44 124 ASN A N 1
ATOM 958 C CA . ASN A 1 124 ? 12.339 7.297 -15.389 1.00 86.44 124 ASN A CA 1
ATOM 959 C C . ASN A 1 124 ? 13.054 6.788 -14.134 1.00 86.44 124 ASN A C 1
ATOM 961 O O . ASN A 1 124 ? 14.040 7.380 -13.699 1.00 86.44 124 ASN A O 1
ATOM 965 N N . TYR A 1 125 ? 12.550 5.703 -13.555 1.00 86.00 125 TYR A N 1
ATOM 966 C CA . TYR A 1 125 ? 13.237 4.970 -12.493 1.00 86.00 125 TYR A CA 1
ATOM 967 C C . TYR A 1 125 ? 14.042 3.809 -13.082 1.00 86.00 125 TYR A C 1
ATOM 969 O O . TYR A 1 125 ? 13.776 3.333 -14.189 1.00 86.00 125 TYR A O 1
ATOM 977 N N . PHE A 1 126 ? 15.033 3.341 -12.328 1.00 85.12 126 PHE A N 1
ATOM 978 C CA . PHE A 1 126 ? 15.741 2.099 -12.617 1.00 85.12 126 PHE A CA 1
ATOM 979 C C . PHE A 1 126 ? 15.253 1.004 -11.669 1.00 85.12 126 PHE A C 1
ATOM 981 O O . PHE A 1 126 ? 14.905 1.274 -10.521 1.00 85.12 126 PHE A O 1
ATOM 988 N N . ILE A 1 127 ? 15.232 -0.243 -12.143 1.00 85.31 127 ILE A N 1
ATOM 989 C CA . ILE A 1 127 ? 14.882 -1.382 -11.291 1.00 85.31 127 ILE A CA 1
ATOM 990 C C . ILE A 1 127 ? 16.025 -1.638 -10.321 1.00 85.31 127 ILE A C 1
ATOM 992 O O . ILE A 1 127 ? 17.172 -1.840 -10.731 1.00 85.31 127 ILE A O 1
ATOM 996 N N . VAL A 1 128 ? 15.704 -1.648 -9.032 1.00 87.12 128 VAL A N 1
ATOM 997 C CA . VAL A 1 128 ? 16.676 -1.956 -7.988 1.00 87.12 128 VAL A CA 1
ATOM 998 C C . VAL A 1 128 ? 16.741 -3.479 -7.792 1.00 87.12 128 VAL A C 1
ATOM 1000 O O . VAL A 1 128 ? 15.703 -4.100 -7.555 1.00 87.12 128 VAL A O 1
ATOM 1003 N N . PRO A 1 129 ? 17.932 -4.110 -7.857 1.00 84.88 129 PRO A N 1
ATOM 1004 C CA . PRO A 1 129 ? 18.080 -5.544 -7.608 1.00 84.88 129 PRO A CA 1
ATOM 1005 C C . PRO A 1 129 ? 17.659 -5.943 -6.188 1.00 84.88 129 PRO A C 1
ATOM 1007 O O . PRO A 1 129 ? 17.916 -5.212 -5.234 1.00 84.88 129 PRO A O 1
ATOM 1010 N N . ASN A 1 130 ? 17.105 -7.147 -6.017 1.00 81.06 130 ASN A N 1
ATOM 1011 C CA . ASN A 1 130 ? 16.668 -7.643 -4.701 1.00 81.06 130 ASN A CA 1
ATOM 1012 C C . ASN A 1 130 ? 17.811 -7.771 -3.673 1.00 81.06 130 ASN A C 1
ATOM 1014 O O . ASN A 1 130 ? 17.558 -7.722 -2.475 1.00 81.06 130 ASN A O 1
ATOM 1018 N N . ASN A 1 131 ? 19.057 -7.933 -4.126 1.00 87.38 131 ASN A N 1
ATOM 1019 C CA . ASN A 1 131 ? 20.254 -8.017 -3.281 1.00 87.38 131 ASN A CA 1
ATOM 1020 C C . ASN A 1 131 ? 20.940 -6.654 -3.056 1.00 87.38 131 ASN A C 1
ATOM 1022 O O . ASN A 1 131 ? 22.064 -6.603 -2.560 1.00 87.38 131 ASN A O 1
ATOM 1026 N N . SER A 1 132 ? 20.288 -5.556 -3.439 1.00 86.25 132 SER A N 1
ATO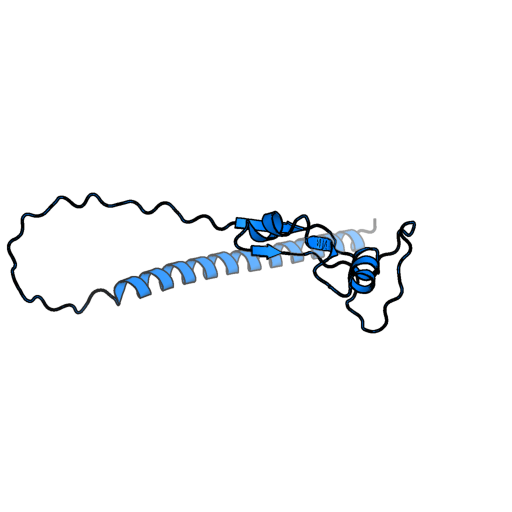M 1027 C CA . SER A 1 132 ? 20.804 -4.201 -3.274 1.00 86.25 132 SER A CA 1
ATOM 1028 C C . SER A 1 132 ? 20.354 -3.585 -1.948 1.00 86.25 132 SER A C 1
ATOM 1030 O O . SER A 1 132 ? 19.181 -3.646 -1.576 1.00 86.25 132 SER A O 1
ATOM 1032 N N . THR A 1 133 ? 21.273 -2.893 -1.278 1.00 86.38 133 THR A N 1
ATOM 1033 C CA . THR A 1 133 ? 20.977 -2.012 -0.135 1.00 86.38 133 THR A CA 1
ATOM 1034 C C . THR A 1 133 ? 20.628 -0.584 -0.562 1.00 86.38 133 THR A C 1
ATOM 1036 O O . THR A 1 133 ? 20.406 0.277 0.281 1.00 86.38 133 THR A O 1
ATOM 1039 N N . ARG A 1 134 ? 20.588 -0.305 -1.871 1.00 82.38 134 ARG A N 1
ATOM 1040 C CA . ARG A 1 134 ? 20.202 1.008 -2.397 1.00 82.38 134 ARG A CA 1
ATOM 1041 C C . ARG A 1 134 ? 18.689 1.157 -2.381 1.00 82.38 134 ARG A C 1
ATOM 1043 O O . ARG A 1 134 ? 17.984 0.260 -2.841 1.00 82.38 134 ARG A O 1
ATOM 1050 N N . PHE A 1 135 ? 18.216 2.302 -1.925 1.00 74.12 135 PHE A N 1
ATOM 1051 C CA . PHE A 1 135 ? 16.829 2.712 -2.098 1.00 74.12 135 PHE A CA 1
ATOM 1052 C C . PHE A 1 135 ? 16.606 3.198 -3.535 1.00 74.12 135 PHE A C 1
ATOM 1054 O O . PHE A 1 135 ? 17.573 3.546 -4.229 1.00 74.12 135 PHE A O 1
ATOM 1061 N N . SER A 1 136 ? 15.362 3.093 -4.003 1.00 69.00 136 SER A N 1
ATOM 1062 C CA . SER A 1 136 ? 14.956 3.551 -5.337 1.00 69.00 136 SER A CA 1
ATOM 1063 C C . SER A 1 136 ? 15.037 5.057 -5.490 1.00 69.00 136 SER A C 1
ATOM 1065 O O . SER A 1 136 ? 14.968 5.741 -4.447 1.00 69.00 136 SER A O 1
#

Sequence (136 aa):
MNRIKLSIILFILGLTCLVGALVLARSDEAIARRAKTSNNLLVEQKQVVVVKKIVTSTPAIIEPKVEEPKSLSFIFTGDIMLARHVDFLSKKSKDEAYPFLKIKDFLNSADITIGNLEGPIVKNYFIVPNNSTRFS

Secondary structure (DSSP, 8-state):
--HHHHHHHHHHHHHHHHHHHHHHHHHHHHHHHHHHHHHHHTTTT---------------------PPP----EEEEEEEEIIIIIHHHHHHHT-TTGGGGGGHHHHTSSSEEEEEEES---SSPPPPPTT-----

Foldseek 3Di:
DDPVVVVVVVVVVVVVVVVVVVVVVVVVVVVVVVVVVVVVVVVVPPDDDDDDDDDDDPDDPPDPPPDDPDDAFEAEDPEDQCLEVLVVQCVVVVHS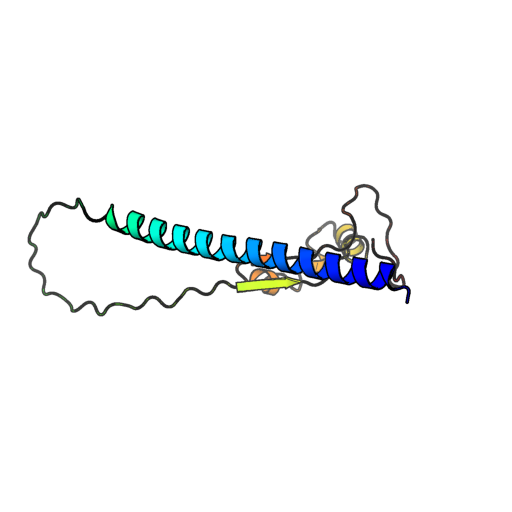CRVCPVPVCVQPPGPYYHYHYWDDDDPDDHRDDPPDPDGD

Radius of gyration: 29.61 Å; chains: 1; bounding box: 90×43×46 Å